Protein AF-A0A524KIL4-F1 (afdb_monomer_lite)

Radius of gyration: 15.84 Å; chains: 1; bounding box: 42×27×35 Å

Secondary structure (DSSP, 8-state):
-----SS--SSTT--GGG--EEE-TTS--EEESS-GGGGSBGGGS-TT-SSHHHHHHHHTTT-HHHHTSB-HHHHHHHHHHHT-

Structure (mmCIF, N/CA/C/O backbone):
data_AF-A0A524KIL4-F1
#
_entry.id   AF-A0A524KIL4-F1
#
loop_
_atom_site.group_PDB
_atom_site.id
_atom_site.type_symbol
_atom_site.label_atom_id
_atom_site.label_alt_id
_atom_site.label_comp_id
_atom_site.label_asym_id
_atom_site.label_entity_id
_atom_site.label_seq_id
_atom_site.pdbx_PDB_ins_code
_atom_site.Cartn_x
_atom_site.Cartn_y
_atom_site.Cartn_z
_atom_site.occupancy
_atom_site.B_iso_or_equiv
_atom_site.auth_seq_id
_atom_site.auth_comp_id
_atom_site.auth_asym_id
_atom_site.auth_atom_id
_atom_site.pdbx_PDB_model_num
ATOM 1 N N . TYR A 1 1 ? -23.802 -13.804 -3.149 1.00 46.28 1 TYR A N 1
ATOM 2 C CA . TYR A 1 1 ? -22.628 -14.189 -3.952 1.00 46.28 1 TYR A CA 1
ATOM 3 C C . TYR A 1 1 ? -22.534 -13.179 -5.083 1.00 46.28 1 TYR A C 1
ATOM 5 O O . TYR A 1 1 ? -23.405 -13.184 -5.942 1.00 46.28 1 TYR A O 1
ATOM 13 N N . VAL A 1 2 ? -21.617 -12.212 -5.005 1.00 51.28 2 VAL A N 1
ATOM 14 C CA . VAL A 1 2 ? -21.442 -11.214 -6.076 1.00 51.28 2 VAL A CA 1
ATOM 15 C C . VAL A 1 2 ? -20.642 -11.897 -7.189 1.00 51.28 2 VAL A C 1
ATOM 17 O O . VAL A 1 2 ? -19.581 -12.444 -6.887 1.00 51.28 2 VAL A O 1
ATOM 20 N N . PRO A 1 3 ? -21.144 -11.959 -8.433 1.00 46.94 3 PRO A N 1
ATOM 21 C CA . PRO A 1 3 ? -20.459 -12.676 -9.496 1.00 46.94 3 PRO A CA 1
ATOM 22 C C . PRO A 1 3 ? -19.175 -11.934 -9.878 1.00 46.94 3 PRO A C 1
ATOM 24 O O . PRO A 1 3 ? -19.193 -10.753 -10.218 1.00 46.94 3 PRO A O 1
ATOM 27 N N . ILE A 1 4 ? -18.057 -12.653 -9.815 1.00 54.56 4 ILE A N 1
ATOM 28 C CA . ILE A 1 4 ? -16.758 -12.228 -10.334 1.00 54.56 4 ILE A CA 1
ATOM 29 C C . ILE A 1 4 ? -16.842 -12.136 -11.866 1.00 54.56 4 ILE A C 1
ATOM 31 O O . ILE A 1 4 ? -16.870 -13.145 -12.566 1.00 54.56 4 ILE A O 1
ATOM 35 N N . GLY A 1 5 ? -16.957 -10.914 -12.389 1.00 47.50 5 GLY A N 1
ATOM 36 C CA . GLY A 1 5 ? -16.876 -10.644 -13.826 1.00 47.50 5 GLY A CA 1
ATOM 37 C C . GLY A 1 5 ? -15.462 -10.882 -14.381 1.00 47.50 5 GLY A C 1
ATOM 38 O O . GLY A 1 5 ? -14.507 -11.010 -13.610 1.00 47.50 5 GLY A O 1
ATOM 39 N N . PRO A 1 6 ? -15.293 -10.947 -15.714 1.00 43.69 6 PRO A N 1
ATOM 40 C CA . PRO A 1 6 ? -13.993 -11.158 -16.335 1.00 43.69 6 PRO A CA 1
ATOM 41 C C . PRO A 1 6 ? -13.178 -9.861 -16.241 1.00 43.69 6 PRO A C 1
ATOM 43 O O . PRO A 1 6 ? -13.312 -8.945 -17.045 1.00 43.69 6 PRO A O 1
ATOM 46 N N . GLY A 1 7 ? -12.377 -9.784 -15.186 1.00 49.75 7 GLY A N 1
ATOM 47 C CA . GLY A 1 7 ? -11.573 -8.636 -14.788 1.00 49.75 7 GLY A CA 1
ATOM 48 C C . GLY A 1 7 ? -11.350 -8.779 -13.292 1.00 49.75 7 GLY A C 1
ATOM 49 O O . GLY A 1 7 ? -12.295 -8.590 -12.533 1.00 49.75 7 GLY A O 1
ATOM 50 N N . GLY A 1 8 ? -10.159 -9.244 -12.898 1.00 54.19 8 GLY A N 1
ATOM 51 C CA . GLY A 1 8 ? -9.843 -9.728 -11.548 1.00 54.19 8 GLY A CA 1
ATOM 52 C C . GLY A 1 8 ? -10.536 -8.934 -10.443 1.00 54.19 8 GLY A C 1
ATOM 53 O O . GLY A 1 8 ? -10.538 -7.706 -10.476 1.00 54.19 8 GLY A O 1
ATOM 54 N N . ALA A 1 9 ? -11.172 -9.650 -9.511 1.00 59.41 9 ALA A N 1
ATOM 55 C CA . ALA A 1 9 ? -12.068 -9.080 -8.514 1.00 59.41 9 ALA A CA 1
ATOM 56 C C . ALA A 1 9 ? -11.460 -7.819 -7.878 1.00 59.41 9 ALA A C 1
ATOM 58 O O . ALA A 1 9 ? -10.469 -7.910 -7.155 1.00 59.41 9 ALA A O 1
ATOM 59 N N . ALA A 1 10 ? -12.070 -6.653 -8.135 1.00 74.69 10 ALA A N 1
ATOM 60 C CA . ALA A 1 10 ? -11.689 -5.377 -7.518 1.00 74.69 10 ALA A CA 1
ATOM 61 C C . ALA A 1 10 ? -11.590 -5.491 -5.983 1.00 74.69 10 ALA A C 1
ATOM 63 O O . ALA A 1 10 ? -10.817 -4.784 -5.341 1.00 74.69 10 ALA A O 1
ATOM 64 N N . ASN A 1 11 ? -12.338 -6.445 -5.427 1.00 87.88 11 ASN A N 1
ATOM 65 C CA . ASN A 1 11 ? -12.295 -6.892 -4.053 1.00 87.88 11 ASN A CA 1
ATOM 66 C C . ASN A 1 11 ? -11.771 -8.346 -3.971 1.00 87.88 11 ASN A C 1
ATOM 68 O O . ASN A 1 11 ? -12.547 -9.293 -4.140 1.00 87.88 11 ASN A O 1
ATOM 72 N N . PRO A 1 12 ? -10.468 -8.552 -3.709 1.00 87.44 12 PRO A N 1
ATOM 73 C CA . PRO A 1 12 ? -9.849 -9.878 -3.727 1.00 87.44 12 PRO A CA 1
ATOM 74 C C . PRO A 1 12 ? -10.194 -10.745 -2.507 1.00 87.44 12 PRO A C 1
ATOM 76 O O . PRO A 1 12 ? -9.942 -11.947 -2.530 1.00 87.44 12 PRO A O 1
ATOM 79 N N . ASN A 1 13 ? -10.736 -10.160 -1.434 1.00 88.00 13 ASN A N 1
ATOM 80 C CA . ASN A 1 13 ? -11.049 -10.872 -0.190 1.00 88.00 13 ASN A CA 1
ATOM 81 C C . ASN A 1 13 ? -12.562 -11.023 0.060 1.00 88.00 13 ASN A C 1
ATOM 83 O O . ASN A 1 13 ? -12.958 -11.691 1.013 1.00 88.00 13 ASN A O 1
ATOM 87 N N . GLY A 1 14 ? -13.406 -10.435 -0.793 1.00 88.88 14 GLY A N 1
ATOM 88 C CA . GLY A 1 14 ? -14.861 -10.506 -0.685 1.00 88.88 14 GLY A CA 1
ATOM 89 C C . GLY A 1 14 ? -15.435 -9.774 0.531 1.00 88.88 14 GLY A C 1
ATOM 90 O O . GLY A 1 14 ? -16.565 -10.062 0.928 1.00 88.88 14 GLY A O 1
ATOM 91 N N . SER A 1 15 ? -14.683 -8.854 1.145 1.00 90.31 15 SER A N 1
ATOM 92 C CA . SER A 1 15 ? -15.156 -8.075 2.292 1.00 90.31 15 SER A CA 1
ATOM 93 C C . SER A 1 15 ? -16.392 -7.247 1.931 1.00 90.31 15 SER A C 1
ATOM 95 O O . SER A 1 15 ? -16.474 -6.666 0.850 1.00 90.31 15 SER A O 1
ATOM 97 N N . LEU A 1 16 ? -17.363 -7.173 2.846 1.00 92.19 16 LEU A N 1
ATOM 98 C CA . LEU A 1 16 ? -18.567 -6.364 2.652 1.00 92.19 16 LEU A CA 1
ATOM 99 C C . LEU A 1 16 ? -18.188 -4.887 2.440 1.00 92.19 16 LEU A C 1
ATOM 101 O O . LEU A 1 16 ? -17.293 -4.378 3.115 1.00 92.19 16 LEU A O 1
ATOM 105 N N . LEU A 1 17 ? -18.886 -4.209 1.522 1.00 91.88 17 LEU A N 1
ATOM 106 C CA . LEU A 1 17 ? -18.621 -2.815 1.127 1.00 91.88 17 LEU A CA 1
ATOM 107 C C . LEU A 1 17 ? -17.191 -2.567 0.600 1.00 91.88 17 LEU A C 1
ATOM 109 O O . LEU A 1 17 ? -16.719 -1.435 0.658 1.00 91.88 17 LEU A O 1
ATOM 113 N N . ASP A 1 18 ? -16.490 -3.611 0.142 1.00 91.31 18 ASP A N 1
ATOM 114 C CA . ASP A 1 18 ? -15.102 -3.536 -0.338 1.00 91.31 18 ASP A CA 1
ATOM 115 C C . ASP A 1 18 ? -14.120 -2.959 0.707 1.00 91.31 18 ASP A C 1
ATOM 117 O O . ASP A 1 18 ? -13.084 -2.378 0.376 1.00 91.31 18 ASP A O 1
ATOM 121 N N . VAL A 1 19 ? -14.438 -3.115 2.000 1.00 93.69 19 VAL A N 1
ATOM 122 C CA . VAL A 1 19 ? -13.624 -2.583 3.102 1.00 93.69 19 VAL A CA 1
ATOM 123 C C . VAL A 1 19 ? -12.285 -3.312 3.189 1.00 93.69 19 VAL A C 1
ATOM 125 O O . VAL A 1 19 ? -12.230 -4.529 3.352 1.00 93.69 19 VAL A O 1
ATOM 128 N N . ALA A 1 20 ? -11.196 -2.541 3.169 1.00 94.50 20 ALA A N 1
ATOM 129 C CA . ALA A 1 20 ? -9.823 -3.048 3.246 1.00 94.50 20 ALA A CA 1
ATOM 130 C C . ALA A 1 20 ? -9.030 -2.527 4.464 1.00 94.50 20 ALA A C 1
ATOM 132 O O . ALA A 1 20 ? -7.873 -2.903 4.656 1.00 94.50 20 ALA A O 1
ATOM 133 N N . GLY A 1 21 ? -9.634 -1.679 5.302 1.00 95.25 21 GLY A N 1
ATOM 134 C CA . GLY A 1 21 ? -9.026 -1.174 6.531 1.00 95.25 21 GLY A CA 1
ATOM 135 C C . GLY A 1 21 ? -10.030 -0.493 7.459 1.00 95.25 21 GLY A C 1
ATOM 136 O O . GLY A 1 21 ? -11.099 -0.066 7.029 1.00 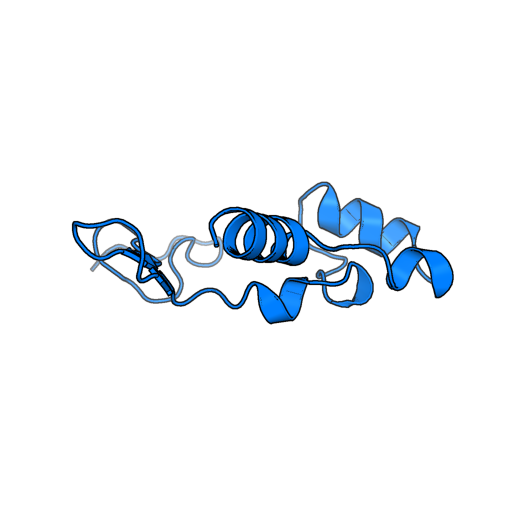95.25 21 GLY A O 1
ATOM 137 N N . LEU A 1 22 ? -9.685 -0.420 8.744 1.00 96.94 22 LEU A N 1
ATOM 138 C CA . LEU A 1 22 ? -10.504 0.122 9.826 1.00 96.94 22 LEU A CA 1
ATOM 139 C C . LEU A 1 22 ? -9.636 0.935 10.787 1.00 96.94 22 LEU A C 1
ATOM 141 O O . LEU A 1 22 ? -8.474 0.604 11.023 1.00 96.94 22 LEU A O 1
ATOM 145 N N . THR A 1 23 ? -10.230 1.961 11.391 1.00 97.19 23 THR A N 1
ATOM 146 C CA . THR A 1 23 ? -9.617 2.713 12.490 1.00 97.19 23 THR A CA 1
ATOM 147 C C . THR A 1 23 ? -10.485 2.665 13.744 1.00 97.19 23 THR A C 1
ATOM 149 O O . THR A 1 23 ? -11.696 2.434 13.663 1.00 97.19 23 THR A O 1
ATOM 152 N N . ASN A 1 24 ? -9.888 2.862 14.921 1.00 97.62 24 ASN A N 1
ATOM 153 C CA . ASN A 1 24 ? -10.664 3.054 16.146 1.00 97.62 24 ASN A CA 1
ATOM 154 C C . ASN A 1 24 ? -11.405 4.411 16.122 1.00 97.62 24 ASN A C 1
ATOM 156 O 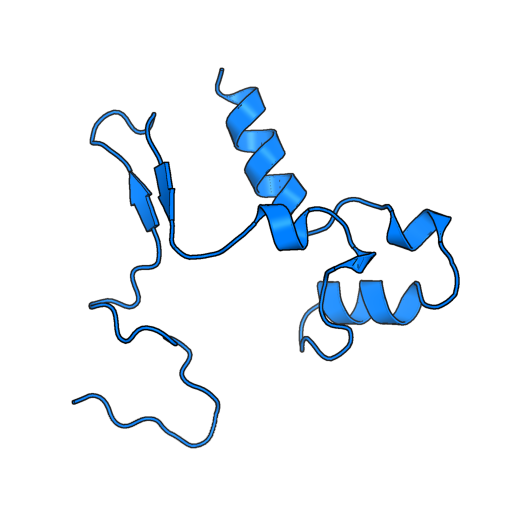O . ASN A 1 24 ? -11.089 5.299 15.336 1.00 97.62 24 ASN A O 1
ATOM 160 N N . ARG A 1 25 ? -12.376 4.622 17.025 1.00 97.81 25 ARG A N 1
ATOM 161 C CA . ARG A 1 25 ? -13.151 5.886 17.073 1.00 97.81 25 ARG A CA 1
ATOM 162 C C . ARG A 1 25 ? -12.290 7.141 17.264 1.00 97.81 25 ARG A C 1
ATOM 164 O O . ARG A 1 25 ? -12.716 8.226 16.895 1.00 97.81 25 ARG A O 1
ATOM 171 N N . ARG A 1 26 ? -11.109 6.995 17.873 1.00 97.00 26 ARG A N 1
ATOM 172 C CA . ARG A 1 26 ? -10.154 8.089 18.101 1.00 97.00 26 ARG A CA 1
ATOM 173 C C . ARG A 1 26 ? -9.260 8.372 16.890 1.00 97.00 26 ARG A C 1
ATOM 175 O O . ARG A 1 26 ? -8.524 9.348 16.925 1.00 97.00 26 ARG A O 1
ATOM 182 N N . GLY A 1 27 ? -9.293 7.533 15.855 1.00 94.19 27 GLY A N 1
ATOM 183 C CA . GLY A 1 27 ? -8.494 7.688 14.642 1.00 94.19 27 GLY A CA 1
ATOM 184 C C . GLY A 1 27 ? -7.012 7.326 14.780 1.00 94.19 27 GLY A C 1
ATOM 185 O O . GLY A 1 27 ? -6.270 7.509 13.823 1.00 94.19 27 GLY A O 1
ATOM 186 N N . ASN A 1 28 ? -6.558 6.825 15.933 1.00 94.69 28 ASN A N 1
ATOM 187 C CA . ASN A 1 28 ? -5.132 6.657 16.243 1.00 94.69 28 ASN A CA 1
ATOM 188 C C . ASN A 1 28 ? -4.650 5.195 16.249 1.00 94.69 28 ASN A C 1
ATOM 190 O O . ASN A 1 28 ? -3.515 4.922 16.626 1.00 94.69 28 ASN A O 1
ATOM 194 N N . VAL A 1 29 ? -5.509 4.252 15.860 1.00 95.44 29 VAL A N 1
ATOM 195 C CA . VAL A 1 29 ? -5.149 2.843 15.645 1.00 95.44 29 VAL A CA 1
ATOM 196 C C . VAL A 1 29 ? -5.716 2.428 14.300 1.00 95.44 29 VAL A C 1
ATOM 198 O O . VAL A 1 29 ? -6.931 2.440 14.146 1.00 95.44 29 VAL A O 1
ATOM 201 N N . LEU A 1 30 ? -4.854 2.050 13.358 1.00 95.25 30 LEU A N 1
ATOM 202 C CA . LEU A 1 30 ? -5.215 1.656 11.997 1.00 95.25 30 LEU A CA 1
ATOM 203 C C . LEU A 1 30 ? -4.884 0.176 11.779 1.00 95.25 30 LEU A C 1
ATOM 205 O O . LEU A 1 30 ? -3.745 -0.237 11.977 1.00 95.25 30 LEU A O 1
ATOM 209 N N . ALA A 1 31 ? -5.868 -0.604 11.339 1.00 95.88 31 ALA A N 1
ATOM 210 C CA . ALA A 1 31 ? -5.683 -1.968 10.854 1.00 95.88 31 ALA A CA 1
ATOM 211 C C . ALA A 1 31 ? -6.059 -2.021 9.370 1.00 95.88 31 ALA A C 1
ATOM 213 O O . ALA A 1 31 ? -7.086 -1.468 8.978 1.00 95.88 31 ALA A O 1
ATOM 214 N N . MET A 1 32 ? -5.252 -2.673 8.535 1.00 96.38 32 MET A N 1
ATOM 215 C CA . MET A 1 32 ? -5.529 -2.790 7.102 1.00 96.38 32 MET A CA 1
ATOM 216 C C . MET A 1 32 ? -5.014 -4.104 6.518 1.00 96.38 32 MET A C 1
ATOM 218 O O . MET A 1 32 ? -4.062 -4.680 7.033 1.00 96.38 32 MET A O 1
ATOM 222 N N . MET A 1 33 ? -5.671 -4.567 5.455 1.00 95.88 33 MET A N 1
ATOM 223 C CA . MET A 1 33 ? -5.278 -5.744 4.674 1.00 95.88 33 MET A CA 1
ATOM 224 C C . MET A 1 33 ? -4.227 -5.439 3.592 1.00 95.88 33 MET A C 1
ATOM 226 O O . MET A 1 33 ? -3.357 -6.279 3.368 1.00 95.88 33 MET A O 1
ATOM 230 N N . PRO A 1 34 ? -4.267 -4.288 2.889 1.00 94.44 34 PRO A N 1
ATOM 231 C CA . PRO A 1 34 ? -3.188 -3.902 1.992 1.00 94.44 34 PRO A CA 1
ATOM 232 C C . PRO A 1 34 ? -1.855 -3.764 2.729 1.00 94.44 34 PRO A C 1
ATOM 234 O O . PRO A 1 34 ? -1.816 -3.372 3.892 1.00 94.44 34 PRO A O 1
ATOM 237 N N . HIS A 1 35 ? -0.769 -4.026 2.005 1.00 96.50 35 HIS A N 1
ATOM 238 C CA . HIS A 1 35 ? 0.604 -3.981 2.505 1.00 96.50 35 HIS A CA 1
ATOM 239 C C . HIS A 1 35 ? 1.352 -2.753 1.945 1.00 96.50 35 HIS A C 1
ATOM 241 O O . HIS A 1 35 ? 2.130 -2.894 0.991 1.00 96.50 35 HIS A O 1
ATOM 247 N N . PRO A 1 36 ? 1.112 -1.526 2.458 1.00 96.38 36 PRO A N 1
ATOM 248 C CA . PRO A 1 36 ? 1.776 -0.317 1.966 1.00 96.38 36 PRO A CA 1
ATOM 249 C C . PRO A 1 36 ? 3.300 -0.374 2.134 1.00 96.38 36 PRO A C 1
ATOM 251 O O . PRO A 1 36 ? 4.029 0.207 1.336 1.00 96.38 36 PRO A O 1
ATOM 254 N N . GLU A 1 37 ? 3.813 -1.124 3.105 1.00 97.62 37 GLU A N 1
ATOM 255 C CA . GLU A 1 37 ? 5.244 -1.354 3.287 1.00 97.62 37 GLU A CA 1
ATOM 256 C C . GLU A 1 37 ? 5.877 -2.062 2.083 1.00 97.62 37 GLU A C 1
ATOM 258 O O . GLU A 1 37 ? 6.997 -1.738 1.686 1.00 97.62 37 GLU A O 1
ATOM 263 N N . ARG A 1 38 ? 5.133 -2.957 1.419 1.00 97.44 38 ARG A N 1
ATOM 264 C CA . ARG A 1 38 ? 5.591 -3.629 0.194 1.00 97.44 38 ARG A CA 1
ATOM 265 C C . ARG A 1 38 ? 5.574 -2.713 -1.021 1.00 97.44 38 ARG A C 1
ATOM 267 O O . ARG A 1 38 ? 6.170 -3.053 -2.028 1.00 97.44 38 ARG A O 1
ATOM 274 N N . ALA A 1 39 ? 4.946 -1.547 -0.928 1.00 96.94 39 ALA A N 1
ATOM 275 C CA . ALA A 1 39 ? 4.949 -0.522 -1.965 1.00 96.94 39 ALA A CA 1
ATOM 276 C C . ALA A 1 39 ? 5.674 0.758 -1.508 1.00 96.94 39 ALA A C 1
ATOM 278 O O . ALA A 1 39 ? 5.437 1.838 -2.055 1.00 96.94 39 ALA A O 1
ATOM 279 N N . ALA A 1 40 ? 6.541 0.660 -0.491 1.00 97.69 40 ALA A N 1
ATOM 280 C CA . ALA A 1 40 ? 7.268 1.804 0.056 1.00 97.69 40 ALA A CA 1
ATOM 281 C C . ALA A 1 40 ? 8.324 2.365 -0.909 1.00 97.69 40 ALA A C 1
ATOM 283 O O . ALA A 1 40 ? 8.624 3.556 -0.875 1.00 97.69 40 ALA A O 1
ATOM 284 N N . GLN A 1 41 ? 8.862 1.534 -1.797 1.00 97.62 41 GLN A N 1
ATOM 285 C CA . GLN A 1 41 ? 9.867 1.928 -2.782 1.00 97.62 41 GLN A CA 1
ATOM 286 C C . GLN A 1 41 ? 9.338 1.679 -4.189 1.00 97.62 41 GLN A C 1
ATOM 288 O O . GLN A 1 41 ? 8.593 0.719 -4.411 1.00 97.62 41 GLN A O 1
ATOM 293 N N . LEU A 1 42 ? 9.748 2.516 -5.143 1.00 97.69 42 LEU A N 1
ATOM 294 C CA . LEU A 1 42 ? 9.309 2.414 -6.530 1.00 97.69 42 LEU A CA 1
ATOM 295 C C . LEU A 1 42 ? 9.631 1.032 -7.107 1.00 97.69 42 LEU A C 1
ATOM 297 O O . LEU A 1 42 ? 8.768 0.439 -7.746 1.00 97.69 42 LEU A O 1
ATOM 301 N N . ARG A 1 43 ? 10.814 0.476 -6.807 1.00 96.94 43 ARG A N 1
ATOM 302 C CA . ARG A 1 43 ? 11.247 -0.869 -7.231 1.00 96.94 43 ARG A CA 1
ATOM 303 C C . ARG A 1 43 ? 10.233 -1.987 -6.995 1.00 96.94 43 ARG A C 1
ATOM 305 O O . ARG A 1 43 ? 10.213 -2.925 -7.788 1.00 96.94 43 ARG A O 1
ATOM 312 N N . HIS A 1 44 ? 9.416 -1.895 -5.945 1.00 96.88 44 HIS A N 1
ATOM 313 C CA . HIS A 1 44 ? 8.445 -2.929 -5.576 1.00 96.88 44 HIS A CA 1
ATOM 314 C C . HIS A 1 44 ? 7.062 -2.741 -6.216 1.00 96.88 44 HIS A C 1
ATOM 316 O O . HIS A 1 44 ? 6.181 -3.580 -6.040 1.00 96.88 44 HIS A O 1
ATOM 322 N N . VAL A 1 45 ? 6.850 -1.655 -6.961 1.00 96.38 45 VAL A N 1
ATOM 323 C CA . VAL A 1 45 ? 5.626 -1.456 -7.742 1.00 96.38 45 VAL A CA 1
ATOM 324 C C . VAL A 1 45 ? 5.636 -2.411 -8.950 1.00 96.38 45 VAL A C 1
ATOM 326 O O . VAL A 1 45 ? 6.686 -2.575 -9.569 1.00 96.38 45 VAL A O 1
ATOM 329 N N . PRO A 1 46 ? 4.506 -3.037 -9.324 1.00 94.75 46 PRO A N 1
ATOM 330 C CA . PRO A 1 46 ? 4.426 -3.818 -10.559 1.00 94.75 46 PRO A CA 1
ATOM 331 C C . PRO A 1 46 ? 4.612 -2.933 -11.801 1.00 94.75 46 PRO A C 1
ATOM 333 O O . PRO A 1 46 ? 4.011 -1.862 -11.901 1.00 94.75 46 PRO A O 1
ATOM 336 N N . GLU A 1 47 ? 5.437 -3.371 -12.752 1.00 94.44 47 GLU A N 1
ATOM 337 C CA . GLU A 1 47 ? 5.704 -2.643 -14.007 1.00 94.44 47 GLU A CA 1
ATOM 338 C C . GLU A 1 47 ? 4.474 -2.586 -14.927 1.00 94.44 47 GLU A C 1
ATOM 340 O O . GLU A 1 47 ? 4.277 -1.609 -15.647 1.00 94.44 47 GLU A O 1
ATOM 345 N N . ASP A 1 48 ? 3.628 -3.614 -14.865 1.00 92.69 48 ASP A N 1
ATOM 346 C CA . ASP A 1 48 ? 2.403 -3.785 -15.647 1.00 92.69 48 ASP A CA 1
ATOM 347 C C . ASP A 1 48 ? 1.164 -3.161 -14.987 1.00 92.69 48 ASP A C 1
ATOM 349 O O . ASP A 1 48 ? 0.066 -3.214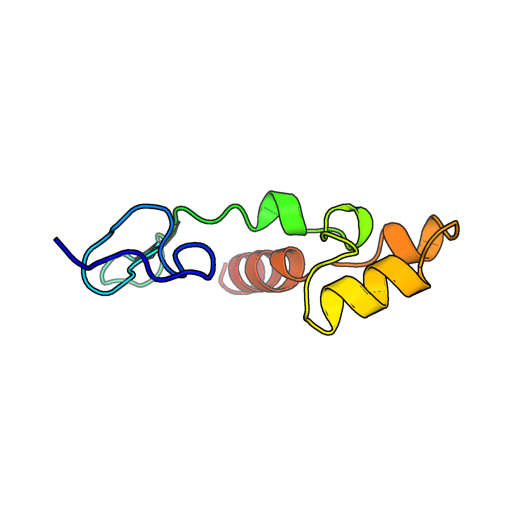 -15.543 1.00 92.69 48 ASP A O 1
ATOM 353 N N . LEU A 1 49 ? 1.323 -2.526 -13.820 1.00 92.06 49 LEU A N 1
ATOM 354 C CA . LEU A 1 49 ? 0.237 -1.816 -13.155 1.00 92.06 49 LEU A CA 1
ATOM 355 C C . LEU A 1 49 ? -0.295 -0.709 -14.092 1.00 92.06 49 LEU A C 1
ATOM 357 O O . LEU A 1 49 ? 0.467 0.213 -14.411 1.00 92.06 49 LEU A O 1
ATOM 361 N N . PRO A 1 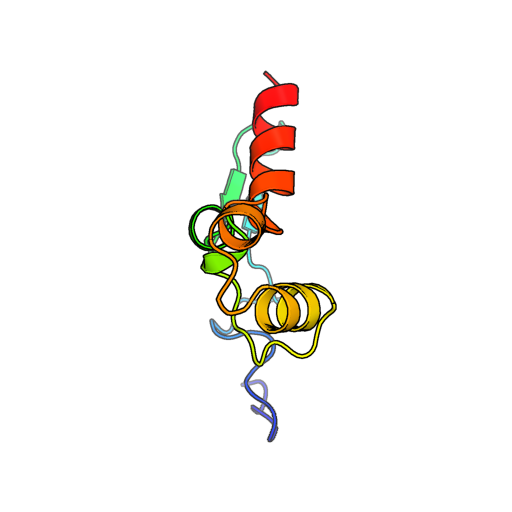50 ? -1.590 -0.711 -14.484 1.00 92.12 50 PRO A N 1
ATOM 362 C CA . PRO A 1 50 ? -2.172 0.273 -15.404 1.00 92.12 50 PRO A CA 1
ATOM 363 C C . PRO A 1 50 ? -2.420 1.632 -14.717 1.00 92.12 50 PRO A C 1
ATOM 365 O O . PRO A 1 50 ? -3.515 2.188 -14.722 1.00 92.12 50 PRO A O 1
ATOM 368 N N . HIS A 1 51 ? -1.378 2.187 -14.102 1.00 93.31 51 HIS A N 1
ATOM 369 C CA . HIS A 1 51 ? -1.371 3.419 -13.327 1.00 93.31 51 HIS A CA 1
ATOM 370 C C . HIS A 1 51 ? -0.061 4.187 -13.572 1.00 93.31 51 HIS A C 1
ATOM 372 O O . HIS A 1 51 ? 0.935 3.630 -14.036 1.00 93.31 51 HIS A O 1
ATOM 378 N N . ALA A 1 52 ? -0.025 5.474 -13.215 1.00 95.56 52 ALA A N 1
ATOM 379 C CA . ALA A 1 52 ? 1.179 6.305 -13.326 1.00 95.56 52 ALA A CA 1
ATOM 380 C C . ALA A 1 52 ? 2.402 5.710 -12.600 1.00 95.56 52 ALA A C 1
ATOM 382 O O . ALA A 1 52 ? 3.524 5.865 -13.066 1.00 95.56 52 ALA A O 1
ATOM 383 N N . TRP A 1 53 ? 2.174 4.980 -11.506 1.00 95.62 53 TRP A N 1
ATOM 384 C CA . TRP A 1 53 ? 3.223 4.314 -10.728 1.00 95.62 53 TRP A CA 1
ATOM 385 C C . TRP A 1 53 ? 3.872 3.146 -11.482 1.00 95.62 53 TRP A C 1
ATOM 387 O O . TRP A 1 53 ? 5.093 3.027 -11.445 1.00 95.62 53 TRP A O 1
ATOM 397 N N . GLY A 1 54 ? 3.089 2.341 -12.213 1.00 95.94 54 GLY A N 1
ATOM 398 C CA . GLY A 1 54 ? 3.627 1.277 -13.070 1.00 95.94 54 GLY A CA 1
ATOM 399 C C . GLY A 1 54 ? 4.451 1.852 -14.218 1.00 95.94 54 GLY A C 1
ATOM 400 O O . GLY A 1 54 ? 5.592 1.452 -14.427 1.00 95.94 54 GLY A O 1
ATOM 401 N N . ARG A 1 55 ? 3.947 2.916 -14.866 1.00 96.62 55 ARG A N 1
ATOM 402 C CA . ARG A 1 55 ? 4.702 3.655 -15.898 1.00 96.62 55 ARG A CA 1
ATOM 403 C C . ARG A 1 55 ? 6.008 4.245 -15.366 1.00 96.62 55 ARG A C 1
ATOM 405 O O . ARG A 1 55 ? 7.031 4.139 -16.032 1.00 96.62 55 ARG A O 1
ATOM 412 N N . ALA A 1 56 ? 5.987 4.845 -14.175 1.00 96.06 56 ALA A N 1
ATOM 413 C CA . ALA A 1 56 ? 7.185 5.389 -13.538 1.00 96.06 56 ALA A CA 1
ATOM 414 C C . ALA A 1 56 ? 8.207 4.286 -13.223 1.00 96.06 56 ALA A C 1
ATOM 416 O O . ALA A 1 56 ? 9.399 4.458 -13.465 1.00 96.06 56 ALA A O 1
ATOM 417 N N . ARG A 1 57 ? 7.740 3.132 -12.736 1.00 96.75 57 ARG A N 1
ATOM 418 C CA . ARG A 1 57 ? 8.590 1.977 -12.443 1.00 96.75 57 ARG A CA 1
ATOM 419 C C . ARG A 1 57 ? 9.187 1.348 -13.703 1.00 96.75 57 ARG A C 1
ATOM 421 O O . ARG A 1 57 ? 10.361 0.980 -13.683 1.00 96.75 57 ARG A O 1
ATOM 428 N N . LEU A 1 58 ? 8.416 1.254 -14.784 1.00 96.81 58 LEU A N 1
ATOM 429 C CA . LEU A 1 58 ? 8.896 0.783 -16.083 1.00 96.81 58 LEU A CA 1
ATOM 430 C C . LEU A 1 58 ? 9.946 1.742 -16.665 1.00 96.81 58 LEU A C 1
ATOM 432 O O . LEU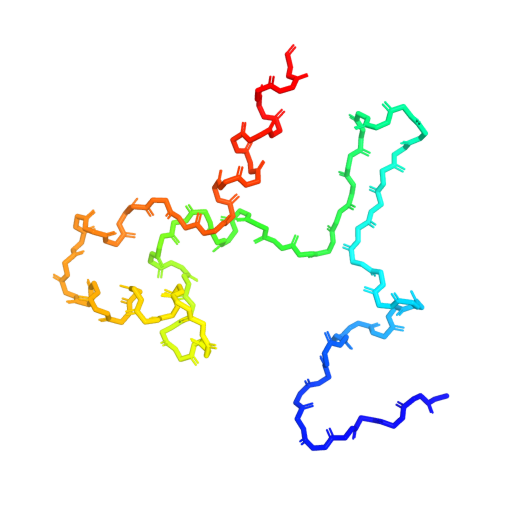 A 1 58 ? 11.014 1.308 -17.083 1.00 96.81 58 LEU A O 1
ATOM 436 N N . ALA A 1 59 ? 9.691 3.053 -16.620 1.00 97.06 59 ALA A N 1
ATOM 437 C CA . ALA A 1 59 ? 10.636 4.074 -17.081 1.00 97.06 59 ALA A CA 1
ATOM 438 C C . ALA A 1 59 ? 11.944 4.113 -16.265 1.00 97.06 59 ALA A C 1
ATOM 440 O O . ALA A 1 59 ? 12.973 4.551 -16.772 1.00 97.06 59 ALA A O 1
ATOM 441 N N . ALA A 1 60 ? 11.916 3.646 -15.014 1.00 96.88 60 ALA A N 1
ATOM 442 C CA . ALA A 1 60 ? 13.085 3.547 -14.143 1.00 96.88 60 ALA A CA 1
ATOM 443 C C . ALA A 1 60 ? 13.915 2.260 -14.349 1.00 96.88 60 ALA A C 1
ATOM 445 O O . ALA A 1 60 ? 14.908 2.065 -13.645 1.00 96.88 60 ALA A O 1
ATOM 446 N N . ALA A 1 61 ? 13.527 1.367 -15.270 1.00 93.19 61 ALA A N 1
ATOM 447 C CA . ALA A 1 61 ? 14.220 0.098 -15.492 1.00 93.19 61 ALA A CA 1
ATOM 448 C C . ALA A 1 61 ? 15.718 0.308 -15.789 1.00 93.19 61 ALA A C 1
ATOM 450 O O . ALA A 1 61 ? 16.103 1.132 -16.616 1.00 93.19 61 ALA A O 1
ATOM 451 N N . GLY A 1 62 ? 16.576 -0.428 -15.076 1.00 94.56 62 GLY A N 1
ATOM 452 C CA . GLY A 1 62 ? 18.036 -0.310 -15.182 1.00 94.56 62 GLY A CA 1
ATOM 453 C C . GLY A 1 62 ? 18.658 0.881 -14.438 1.00 94.56 62 GLY A C 1
ATOM 454 O O . GLY A 1 62 ? 19.880 0.949 -14.336 1.00 94.56 62 GLY A O 1
ATOM 455 N N . ASN A 1 63 ? 17.860 1.786 -13.859 1.00 97.00 63 ASN A N 1
ATOM 456 C CA . ASN A 1 63 ? 18.353 2.901 -13.052 1.00 97.00 63 ASN A CA 1
ATOM 457 C C . ASN A 1 63 ? 18.065 2.680 -11.559 1.00 97.00 63 ASN A C 1
ATOM 459 O O . ASN A 1 63 ? 17.038 3.105 -11.029 1.00 97.00 63 ASN A O 1
ATOM 463 N N . PHE A 1 64 ? 19.008 2.041 -10.862 1.00 95.50 64 PHE A N 1
ATOM 464 C CA . PHE A 1 64 ? 18.879 1.730 -9.434 1.00 95.50 64 PHE A CA 1
ATOM 465 C C . PHE A 1 64 ? 18.623 2.958 -8.554 1.00 95.50 64 PHE A C 1
ATOM 467 O O . PHE A 1 64 ? 17.868 2.860 -7.596 1.00 95.50 64 PHE A O 1
ATOM 474 N N . GLN A 1 65 ? 19.185 4.120 -8.893 1.00 96.75 65 GLN A N 1
ATOM 475 C CA . GLN A 1 65 ? 18.991 5.339 -8.100 1.00 96.75 65 GLN A CA 1
ATOM 476 C C . GLN A 1 65 ? 17.530 5.803 -8.129 1.00 96.75 65 GLN A C 1
ATOM 478 O O . GLN A 1 65 ? 16.973 6.171 -7.099 1.00 96.75 65 GLN A O 1
ATOM 483 N N . ILE A 1 66 ? 16.880 5.733 -9.295 1.00 96.94 66 ILE A N 1
ATOM 484 C CA . ILE A 1 66 ? 15.457 6.078 -9.425 1.00 96.94 66 ILE A CA 1
ATOM 485 C C . ILE A 1 66 ? 14.578 4.992 -8.792 1.00 96.94 66 ILE A C 1
ATOM 487 O O . ILE A 1 66 ? 13.558 5.298 -8.180 1.00 96.94 66 ILE A O 1
ATOM 491 N N . LEU A 1 67 ? 14.969 3.723 -8.896 1.00 97.25 67 LEU A N 1
ATOM 492 C CA . LEU A 1 67 ? 14.223 2.596 -8.331 1.00 97.25 67 LEU A CA 1
ATOM 493 C C . LEU A 1 67 ? 14.131 2.618 -6.793 1.00 97.25 67 LEU A C 1
ATOM 495 O O . LEU A 1 67 ? 13.156 2.107 -6.237 1.00 97.25 67 LEU A O 1
ATOM 499 N N . GLU A 1 68 ? 15.091 3.243 -6.113 1.00 97.25 68 GLU A N 1
ATOM 500 C CA . GLU A 1 68 ? 15.069 3.453 -4.658 1.00 97.25 68 GLU A CA 1
ATOM 501 C C . GLU A 1 68 ? 14.192 4.647 -4.225 1.00 97.25 68 GLU A C 1
ATOM 503 O O . GLU A 1 68 ? 13.978 4.861 -3.029 1.00 97.25 68 GLU A O 1
ATOM 508 N N . ALA A 1 69 ? 13.641 5.417 -5.172 1.00 96.69 69 ALA A N 1
ATOM 509 C CA . ALA A 1 69 ? 12.742 6.524 -4.863 1.00 96.69 69 ALA A CA 1
ATOM 510 C C . ALA A 1 69 ? 11.459 6.050 -4.139 1.00 96.69 69 ALA A C 1
ATOM 512 O O . ALA A 1 69 ? 11.052 4.890 -4.272 1.00 96.69 69 ALA A O 1
ATOM 513 N N . PRO A 1 70 ? 10.774 6.940 -3.392 1.00 97.50 70 PRO A N 1
ATOM 514 C CA . PRO A 1 70 ? 9.550 6.591 -2.676 1.00 97.50 70 PRO A CA 1
ATOM 515 C C . PRO A 1 70 ? 8.446 6.077 -3.608 1.00 97.50 70 PRO A C 1
ATOM 517 O O . PRO A 1 70 ? 8.064 6.741 -4.571 1.00 97.50 70 PRO A O 1
ATOM 520 N N . GLY A 1 71 ? 7.909 4.904 -3.281 1.00 96.44 71 GLY A N 1
ATOM 521 C CA . GLY A 1 71 ? 6.708 4.349 -3.897 1.00 96.44 71 GLY A CA 1
ATOM 522 C C . GLY A 1 71 ? 5.427 4.864 -3.226 1.00 96.44 71 GLY A C 1
ATOM 523 O O . GLY A 1 71 ? 5.489 5.593 -2.230 1.00 96.44 71 GLY A O 1
ATOM 524 N N . PRO A 1 72 ? 4.241 4.473 -3.725 1.00 95.94 72 PRO A N 1
ATOM 525 C CA . PRO A 1 72 ? 2.958 4.959 -3.211 1.00 95.94 72 PRO A CA 1
ATOM 526 C C . PRO A 1 72 ? 2.749 4.667 -1.718 1.00 95.94 72 PRO A C 1
ATOM 528 O O . PRO A 1 72 ? 2.185 5.489 -0.999 1.00 95.94 72 PRO A O 1
ATOM 531 N N . GLY A 1 73 ? 3.243 3.532 -1.221 1.00 96.75 73 GLY A N 1
ATOM 532 C CA . GLY A 1 73 ? 3.099 3.151 0.181 1.00 96.75 73 GLY A CA 1
ATOM 533 C C . GLY A 1 73 ? 3.890 4.034 1.147 1.00 96.75 73 GLY A C 1
ATOM 534 O O . GLY A 1 73 ? 3.439 4.279 2.266 1.00 96.75 73 GLY A O 1
ATOM 535 N N . ALA A 1 74 ? 5.017 4.603 0.706 1.00 96.81 74 ALA A N 1
ATOM 536 C CA . ALA A 1 74 ? 5.801 5.514 1.538 1.00 96.81 74 ALA A CA 1
ATOM 537 C C . ALA A 1 74 ? 5.046 6.810 1.850 1.00 96.81 74 ALA A C 1
ATOM 539 O O . ALA A 1 74 ? 5.266 7.388 2.911 1.00 96.81 74 ALA A O 1
ATOM 540 N N . PHE A 1 75 ? 4.139 7.259 0.977 1.00 93.94 75 PHE A N 1
ATOM 541 C CA . PHE A 1 75 ? 3.325 8.445 1.251 1.00 93.94 75 PHE A CA 1
ATOM 542 C C . PHE A 1 75 ? 2.405 8.219 2.448 1.00 93.94 75 PHE A C 1
ATOM 544 O O . PHE A 1 75 ? 2.386 9.053 3.348 1.00 93.94 75 PHE A O 1
ATOM 551 N N . LEU A 1 76 ? 1.705 7.081 2.500 1.00 93.94 76 LEU A N 1
ATOM 552 C CA . LEU A 1 76 ? 0.863 6.732 3.646 1.00 93.94 76 LEU A CA 1
ATOM 553 C C . LEU A 1 76 ? 1.699 6.635 4.926 1.00 93.94 76 LEU A C 1
ATOM 555 O O . LEU A 1 76 ? 1.371 7.273 5.921 1.00 93.94 76 LEU A O 1
ATOM 559 N N . LEU A 1 77 ? 2.796 5.875 4.887 1.00 95.62 77 LEU A N 1
ATOM 560 C CA . LEU A 1 77 ? 3.642 5.650 6.061 1.00 95.62 77 LEU A CA 1
ATOM 561 C C . LEU A 1 77 ? 4.235 6.956 6.609 1.00 95.62 77 LEU A C 1
ATOM 563 O O . LEU A 1 77 ? 4.263 7.148 7.820 1.00 95.62 77 LEU A O 1
ATOM 567 N N . ARG A 1 78 ? 4.641 7.889 5.737 1.00 96.19 78 ARG A N 1
ATOM 568 C CA . ARG A 1 78 ? 5.112 9.222 6.151 1.00 96.19 78 ARG A CA 1
ATOM 569 C C . ARG A 1 78 ? 4.026 10.020 6.866 1.00 96.19 78 ARG A C 1
ATOM 571 O O . ARG A 1 78 ? 4.310 10.599 7.907 1.00 96.19 78 ARG A O 1
ATOM 578 N N . ARG A 1 79 ? 2.782 9.998 6.370 1.00 92.38 79 ARG A N 1
ATOM 579 C CA . ARG A 1 79 ? 1.663 10.678 7.048 1.00 92.38 79 ARG A CA 1
ATOM 580 C C . ARG A 1 79 ? 1.381 10.096 8.427 1.00 92.38 79 ARG A C 1
ATOM 582 O O . ARG A 1 79 ? 1.098 10.855 9.340 1.00 92.38 79 ARG A O 1
ATOM 589 N N . LEU A 1 80 ? 1.498 8.777 8.593 1.00 92.19 80 LEU A N 1
ATOM 590 C CA . LEU A 1 80 ? 1.328 8.150 9.907 1.00 92.19 80 LEU A CA 1
ATOM 591 C C . LEU A 1 80 ? 2.373 8.645 10.918 1.00 92.19 80 LEU A C 1
ATOM 593 O O . LEU A 1 80 ? 2.040 8.823 12.082 1.00 92.19 80 LEU A O 1
ATOM 597 N N . VAL A 1 81 ? 3.607 8.903 10.474 1.00 91.75 81 VAL A N 1
ATOM 598 C CA . VAL A 1 81 ? 4.674 9.454 11.327 1.00 91.75 81 VAL A CA 1
ATOM 599 C C . VAL A 1 81 ? 4.432 10.926 11.664 1.00 91.75 81 VAL A C 1
ATOM 601 O O . VAL A 1 81 ? 4.661 11.330 12.795 1.00 91.75 81 VAL A O 1
ATOM 604 N N . GLU A 1 82 ? 3.945 11.727 10.714 1.00 93.00 82 GLU A N 1
ATOM 605 C CA . GLU A 1 82 ? 3.640 13.155 10.924 1.00 93.00 82 GLU A CA 1
ATOM 606 C C . GLU A 1 82 ? 2.486 13.405 11.915 1.00 93.00 82 GLU A C 1
ATOM 608 O O . GLU A 1 82 ? 2.288 14.536 12.350 1.00 93.00 82 GLU A O 1
ATOM 613 N N . MET A 1 83 ? 1.706 12.372 12.244 1.00 84.81 83 MET A N 1
ATOM 614 C CA . MET A 1 83 ? 0.589 12.435 13.194 1.00 84.81 83 MET A CA 1
ATOM 615 C C . MET A 1 83 ? 0.986 12.084 14.639 1.00 84.81 83 MET A C 1
ATOM 617 O O . MET A 1 83 ? 0.118 12.115 15.517 1.00 84.81 83 MET A O 1
ATOM 621 N N . CYS A 1 84 ? 2.250 11.722 14.871 1.00 78.88 84 CYS A N 1
ATOM 62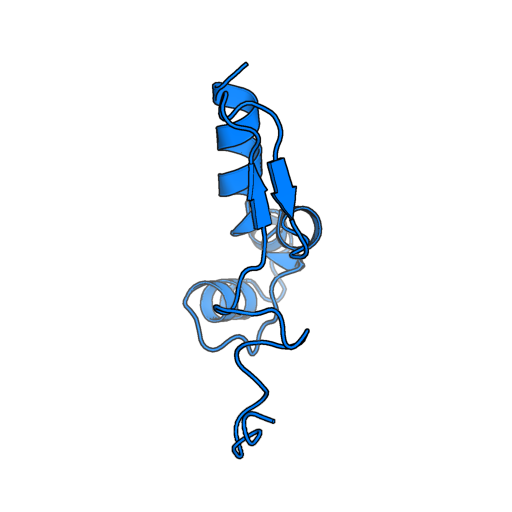2 C CA . CYS A 1 84 ? 2.831 11.503 16.197 1.00 78.88 84 CYS A CA 1
ATOM 623 C C . CYS A 1 84 ? 3.290 12.823 16.824 1.00 78.88 84 CYS A C 1
ATOM 625 O O . CYS A 1 84 ? 3.065 12.980 18.045 1.00 78.88 84 CYS A O 1
#

Foldseek 3Di:
DPDDDPDGPPQPPPDPPSDFKDADPVRLDIDGNDDLVQQQFLLSDDLPPPDPSNVQSVVCPPPVVSRRHGGPSVVVVVVSVVVD

Sequence (84 aa):
YVPIGPGGAANPNGSLLDVAGLTNRRGNVLAMMPHPERAAQLRHVPEDLPHAWGRARLAAAGNFQILEAPGPGAFLLRRLVEMC

pLDDT: mean 89.69, std 14.21, range [43.69, 97.81]